Protein AF-A0A231GSD9-F1 (afdb_monomer_lite)

pLDDT: mean 92.67, std 7.19, range [61.72, 98.62]

Organism: NCBI:txid85688

Structure (mmCIF, N/CA/C/O backbone):
data_AF-A0A231GSD9-F1
#
_entry.id   AF-A0A231GSD9-F1
#
loop_
_atom_site.group_PDB
_atom_site.id
_atom_site.type_symbol
_atom_site.label_atom_id
_atom_site.label_alt_id
_atom_site.label_comp_id
_atom_site.label_asym_id
_atom_site.label_entity_id
_atom_site.label_seq_id
_atom_site.pdbx_PDB_ins_code
_atom_site.Cartn_x
_atom_site.Cartn_y
_atom_site.Cartn_z
_atom_site.occupancy
_atom_site.B_iso_or_equiv
_atom_site.auth_seq_id
_atom_site.auth_comp_id
_atom_site.auth_asym_id
_atom_site.auth_atom_id
_atom_site.pdbx_PDB_model_num
ATOM 1 N N . MET A 1 1 ? -7.234 7.798 -3.966 1.00 61.72 1 MET A N 1
ATOM 2 C CA . MET A 1 1 ? -8.536 7.279 -4.414 1.00 61.72 1 MET A CA 1
ATOM 3 C C . MET A 1 1 ? -9.405 8.456 -4.829 1.00 61.72 1 MET A C 1
ATOM 5 O O . MET A 1 1 ? -9.240 9.502 -4.231 1.00 61.72 1 MET A O 1
ATOM 9 N N . ASN A 1 2 ? -10.279 8.317 -5.832 1.00 68.56 2 ASN A N 1
ATOM 10 C CA . ASN A 1 2 ? -11.190 9.400 -6.263 1.00 68.56 2 ASN A CA 1
ATOM 11 C C . ASN A 1 2 ? -12.654 9.081 -5.900 1.00 68.56 2 ASN A C 1
ATOM 13 O O . ASN A 1 2 ? -13.576 9.529 -6.569 1.00 68.56 2 ASN A O 1
ATOM 17 N N . LYS A 1 3 ? -12.860 8.193 -4.923 1.00 77.12 3 LYS A N 1
ATOM 18 C CA . LYS A 1 3 ? -14.185 7.698 -4.520 1.00 77.12 3 LYS A CA 1
ATOM 19 C C . LYS A 1 3 ? -14.625 8.221 -3.152 1.00 77.12 3 LYS A C 1
ATOM 21 O O . LYS A 1 3 ? -15.786 8.056 -2.815 1.00 77.12 3 LYS A O 1
ATOM 26 N N . LEU A 1 4 ? -13.694 8.785 -2.385 1.00 83.00 4 LEU A N 1
ATOM 27 C CA . LEU A 1 4 ? -13.868 9.236 -1.009 1.00 83.00 4 LEU A CA 1
ATOM 28 C C . LEU A 1 4 ? -13.092 10.542 -0.839 1.00 83.00 4 LEU A C 1
ATOM 30 O O . LEU A 1 4 ? -12.031 10.694 -1.460 1.00 83.00 4 LEU A O 1
ATOM 34 N N . ASP A 1 5 ? -13.602 11.431 0.003 1.00 80.50 5 ASP A N 1
ATOM 35 C CA . ASP A 1 5 ? -12.946 12.693 0.331 1.00 80.50 5 ASP A CA 1
ATOM 36 C C . ASP A 1 5 ? -11.757 12.452 1.280 1.00 80.50 5 ASP A C 1
ATOM 38 O O . ASP A 1 5 ? -11.854 11.632 2.192 1.00 80.50 5 ASP A O 1
ATOM 42 N N . PRO A 1 6 ? -10.604 13.115 1.097 1.00 69.12 6 PRO A N 1
ATOM 43 C CA . PRO A 1 6 ? -9.524 13.079 2.081 1.00 69.12 6 PRO A CA 1
ATOM 44 C C . PRO A 1 6 ? -9.788 14.060 3.242 1.00 69.12 6 PRO A C 1
ATOM 46 O O . PRO A 1 6 ? -10.064 15.226 2.957 1.00 69.12 6 PRO A O 1
ATOM 49 N N . PRO A 1 7 ? -9.588 13.683 4.523 1.00 79.62 7 PRO A N 1
ATOM 50 C CA . PRO A 1 7 ? -9.543 12.336 5.101 1.00 79.62 7 PRO A CA 1
ATOM 51 C C . PRO A 1 7 ? -10.947 11.815 5.483 1.00 79.62 7 PRO A C 1
ATOM 53 O O . PRO A 1 7 ? -11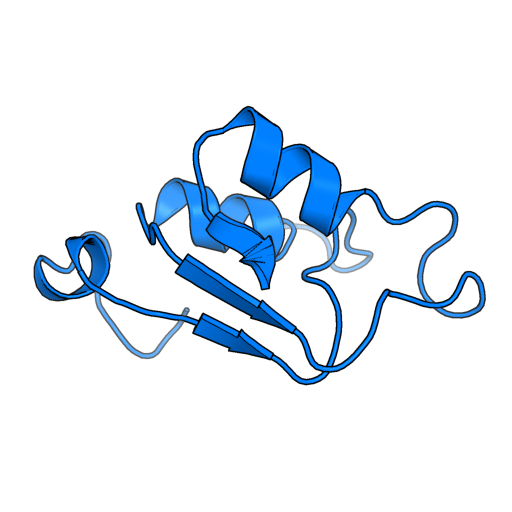.650 12.423 6.288 1.00 79.62 7 PRO A O 1
ATOM 56 N N . ASP A 1 8 ? -11.335 10.651 4.951 1.00 90.00 8 ASP A N 1
ATOM 57 C CA . ASP A 1 8 ? -12.584 9.963 5.307 1.00 90.00 8 ASP A CA 1
ATOM 58 C C . ASP A 1 8 ? -12.360 9.049 6.528 1.00 90.00 8 ASP A C 1
ATOM 60 O O . ASP A 1 8 ? -11.504 8.158 6.465 1.00 90.00 8 ASP A O 1
ATOM 64 N N . PRO A 1 9 ? -13.127 9.199 7.624 1.00 91.25 9 PRO A N 1
ATOM 65 C CA . PRO A 1 9 ? -12.919 8.436 8.858 1.00 91.25 9 PRO A CA 1
ATOM 66 C C . PRO A 1 9 ? -13.066 6.919 8.677 1.00 91.25 9 PRO A C 1
ATOM 68 O O . PRO A 1 9 ? -12.501 6.148 9.452 1.00 91.25 9 PRO A O 1
ATOM 71 N N . ARG A 1 10 ? -13.774 6.457 7.638 1.00 91.31 10 ARG A N 1
ATOM 72 C CA . ARG A 1 10 ? -13.935 5.023 7.350 1.00 91.31 10 ARG A CA 1
ATOM 73 C C . ARG A 1 10 ? -12.627 4.360 6.914 1.00 91.31 10 ARG A C 1
ATOM 75 O O . ARG A 1 10 ? -12.501 3.142 7.017 1.00 91.31 10 ARG A O 1
ATOM 82 N N . LEU A 1 11 ? -11.653 5.135 6.431 1.00 92.75 11 LEU A N 1
ATOM 83 C CA . LEU A 1 11 ? -10.384 4.610 5.920 1.00 92.75 11 LEU A CA 1
ATOM 84 C C . LEU A 1 11 ? -9.469 4.067 7.021 1.00 92.75 11 LEU A C 1
ATOM 86 O O . LEU A 1 11 ? -8.724 3.123 6.762 1.00 92.75 11 LEU A O 1
ATOM 90 N N . ALA A 1 12 ? -9.596 4.572 8.250 1.00 92.56 12 ALA A N 1
ATOM 91 C CA . ALA A 1 12 ? -8.786 4.143 9.392 1.00 92.56 12 ALA A CA 1
ATOM 92 C C . ALA A 1 12 ? -8.985 2.661 9.774 1.00 92.56 12 ALA A C 1
ATOM 94 O O . ALA A 1 12 ? -8.119 2.068 10.408 1.00 92.56 12 ALA A O 1
ATOM 95 N N . GLY A 1 13 ? -10.111 2.052 9.384 1.00 94.50 13 GLY A N 1
ATOM 96 C CA . GLY A 1 13 ? -10.387 0.620 9.561 1.00 94.50 13 GLY A CA 1
ATOM 97 C C . GLY A 1 13 ? -10.477 -0.162 8.248 1.00 94.50 13 GLY A C 1
ATOM 98 O O . GLY A 1 13 ? -10.870 -1.328 8.253 1.00 94.50 13 GLY A O 1
ATOM 99 N N . ALA A 1 14 ? -10.173 0.469 7.112 1.00 95.50 14 ALA A N 1
ATOM 100 C CA . ALA A 1 14 ? -10.391 -0.125 5.800 1.00 95.50 14 ALA A CA 1
ATOM 101 C C . ALA A 1 14 ? -9.320 -1.163 5.430 1.00 95.50 14 ALA A C 1
ATOM 103 O O . ALA A 1 14 ? -8.219 -1.206 5.978 1.00 95.50 14 ALA A O 1
ATOM 104 N N . THR A 1 15 ? -9.652 -1.994 4.442 1.00 97.31 15 THR A N 1
ATOM 105 C CA . THR A 1 15 ? -8.707 -2.891 3.770 1.00 97.31 15 THR A CA 1
ATOM 106 C C . THR A 1 15 ? -8.748 -2.633 2.270 1.00 97.31 15 THR A C 1
ATOM 108 O O . THR A 1 15 ? -9.826 -2.609 1.675 1.00 97.31 15 THR A O 1
ATOM 111 N N . VAL A 1 16 ? -7.582 -2.452 1.652 1.00 96.00 16 VAL A N 1
ATOM 112 C CA . VAL A 1 16 ? -7.450 -2.371 0.192 1.00 96.00 16 VAL A CA 1
ATOM 113 C C . VAL A 1 16 ? -7.141 -3.753 -0.355 1.00 96.00 16 VAL A C 1
ATOM 115 O O . VAL A 1 16 ? -6.176 -4.376 0.067 1.00 96.00 16 VAL A O 1
ATOM 118 N N . TYR A 1 17 ? -7.927 -4.199 -1.329 1.00 97.62 17 TYR A N 1
ATOM 119 C CA . TYR A 1 17 ? -7.651 -5.404 -2.104 1.00 97.62 17 TYR A CA 1
ATOM 120 C C . TYR A 1 17 ? -7.162 -4.997 -3.491 1.00 97.62 17 TYR A C 1
ATOM 122 O O . TYR A 1 17 ? -7.791 -4.167 -4.152 1.00 97.62 17 TYR A O 1
ATOM 130 N N . SER A 1 18 ? -6.043 -5.566 -3.925 1.00 96.75 18 SER A N 1
ATOM 131 C CA . SER A 1 18 ? -5.449 -5.303 -5.233 1.00 96.75 18 SER A CA 1
ATOM 132 C C . SER A 1 18 ? -4.971 -6.600 -5.873 1.00 96.75 18 SER A C 1
ATOM 134 O O . SER A 1 18 ? -4.488 -7.509 -5.204 1.00 96.75 18 SER A O 1
ATOM 136 N N . THR A 1 19 ? -5.086 -6.701 -7.193 1.00 97.19 19 THR A N 1
ATOM 137 C CA . THR A 1 19 ? -4.580 -7.863 -7.937 1.00 97.19 19 THR A CA 1
ATOM 138 C C . THR A 1 19 ? -3.054 -7.882 -8.002 1.00 97.19 19 THR A C 1
ATOM 140 O O . THR A 1 19 ? -2.459 -8.947 -8.101 1.00 97.19 19 THR A O 1
ATOM 143 N N . LEU A 1 20 ? -2.419 -6.712 -7.928 1.00 96.94 20 LEU A N 1
ATOM 144 C CA . LEU A 1 20 ? -0.968 -6.549 -7.922 1.00 96.94 20 LEU A CA 1
ATOM 145 C C . LEU A 1 20 ? -0.522 -5.709 -6.729 1.00 96.94 20 LEU A C 1
ATOM 147 O O . LEU A 1 20 ? -1.291 -4.911 -6.182 1.00 96.94 20 LEU A O 1
ATOM 151 N N . GLU A 1 21 ? 0.744 -5.872 -6.368 1.00 97.75 21 GLU A N 1
ATOM 152 C CA . GLU A 1 21 ? 1.467 -4.990 -5.465 1.00 97.75 21 GLU A CA 1
ATOM 153 C C . GLU A 1 21 ? 1.264 -3.510 -5.824 1.00 97.75 21 GLU A C 1
ATOM 155 O O . GLU A 1 21 ? 1.272 -3.104 -6.986 1.00 97.75 21 GLU A O 1
ATOM 160 N N . ALA A 1 22 ? 1.056 -2.682 -4.799 1.00 96.44 22 ALA A N 1
ATOM 161 C CA . ALA A 1 22 ? 0.932 -1.247 -4.990 1.00 96.44 22 ALA A CA 1
ATOM 162 C C . ALA A 1 22 ? 2.263 -0.679 -5.504 1.00 96.44 22 ALA A C 1
ATOM 164 O O . ALA A 1 22 ? 3.296 -0.841 -4.864 1.00 96.44 22 ALA A O 1
ATOM 165 N N . CYS A 1 23 ? 2.239 0.005 -6.649 1.00 95.19 23 CYS A N 1
ATOM 166 C CA . CYS A 1 23 ? 3.466 0.502 -7.262 1.00 95.19 23 CYS A CA 1
ATOM 167 C C . CYS A 1 23 ? 4.225 1.481 -6.341 1.00 95.19 23 CYS A C 1
ATOM 169 O O . CYS A 1 23 ? 3.633 2.413 -5.780 1.00 95.19 23 CYS A O 1
ATOM 171 N N . SER A 1 24 ? 5.545 1.295 -6.235 1.00 94.56 24 SER A N 1
ATOM 172 C CA . SER A 1 24 ? 6.463 2.195 -5.516 1.00 94.56 24 SER A CA 1
ATOM 173 C C . SER A 1 24 ? 6.929 3.385 -6.362 1.00 94.56 24 SER A C 1
ATOM 175 O O . SER A 1 24 ? 7.408 4.382 -5.826 1.00 94.56 24 SER A O 1
ATOM 177 N N . GLN A 1 25 ? 6.766 3.301 -7.682 1.00 92.00 25 GLN A N 1
ATOM 178 C CA . GLN A 1 25 ? 7.116 4.334 -8.655 1.00 92.00 25 GLN A CA 1
ATOM 179 C C . GLN A 1 25 ? 5.992 4.490 -9.680 1.00 92.00 25 GLN A C 1
ATOM 181 O O . GLN A 1 25 ? 5.135 3.614 -9.828 1.00 92.00 25 GLN A O 1
ATOM 186 N N . ARG A 1 26 ? 5.951 5.627 -10.382 1.00 90.25 26 ARG A N 1
ATOM 187 C CA . ARG A 1 26 ? 4.919 5.886 -11.390 1.00 90.25 26 ARG A CA 1
ATOM 188 C C . ARG A 1 26 ? 5.443 6.795 -12.496 1.00 90.25 26 ARG A C 1
ATOM 190 O O . ARG A 1 26 ? 6.007 7.841 -12.208 1.00 90.25 26 ARG A O 1
ATOM 197 N N . ALA A 1 27 ? 5.195 6.421 -13.753 1.00 88.81 27 ALA A N 1
ATOM 198 C CA . ALA A 1 27 ? 5.628 7.203 -14.916 1.00 88.81 27 ALA A CA 1
ATOM 199 C C . ALA A 1 27 ? 4.785 8.470 -15.155 1.00 88.81 27 ALA A C 1
ATOM 201 O O . ALA A 1 27 ? 5.256 9.434 -15.748 1.00 88.81 27 ALA A O 1
ATOM 202 N N . THR A 1 28 ? 3.521 8.489 -14.715 1.00 90.94 28 THR A N 1
ATOM 203 C CA . THR A 1 28 ? 2.671 9.676 -14.884 1.00 90.94 28 THR A CA 1
ATOM 204 C C . THR A 1 28 ? 3.101 10.778 -13.921 1.00 90.94 28 THR A C 1
ATOM 206 O O . THR A 1 28 ? 2.911 10.646 -12.709 1.00 90.94 28 THR A O 1
ATOM 209 N N . ALA A 1 29 ? 3.604 11.881 -14.471 1.00 88.62 29 ALA A N 1
ATOM 210 C CA . ALA A 1 29 ? 3.972 13.066 -13.710 1.00 88.62 29 ALA A CA 1
ATOM 211 C C . ALA A 1 29 ? 2.793 13.613 -12.882 1.00 88.62 29 ALA A C 1
ATOM 213 O O . ALA A 1 29 ? 1.632 13.545 -13.292 1.00 88.62 29 ALA A O 1
ATOM 214 N N . GLY A 1 30 ? 3.096 14.135 -11.691 1.00 88.31 30 GLY A N 1
ATOM 215 C CA . GLY A 1 30 ? 2.115 14.745 -10.787 1.00 88.31 30 GLY A CA 1
ATOM 216 C C . GLY A 1 30 ? 1.186 13.765 -10.060 1.00 88.31 30 GLY A C 1
ATOM 217 O O . GLY A 1 30 ? 0.393 14.195 -9.226 1.00 88.31 30 GLY A O 1
ATOM 218 N N . ARG A 1 31 ? 1.273 12.452 -10.323 1.00 89.69 31 ARG A N 1
ATOM 219 C CA . ARG A 1 31 ? 0.487 11.446 -9.598 1.00 89.69 31 ARG A CA 1
ATOM 220 C 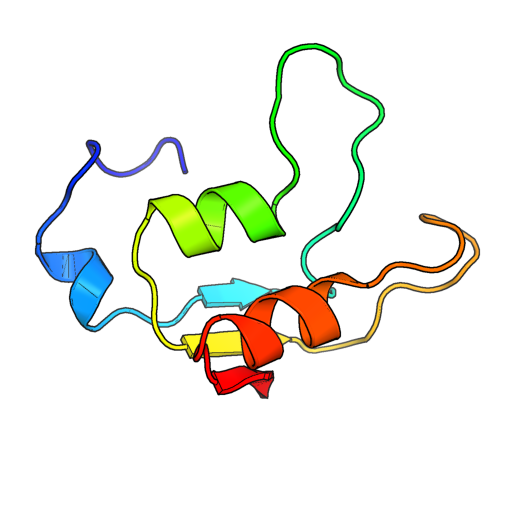C . ARG A 1 31 ? 1.383 10.621 -8.672 1.00 89.69 31 ARG A C 1
ATOM 222 O O . ARG A 1 31 ? 2.187 9.844 -9.185 1.00 89.69 31 ARG A O 1
ATOM 229 N N . PRO A 1 32 ? 1.203 10.715 -7.339 1.00 92.88 32 PRO A N 1
ATOM 230 C CA . PRO A 1 32 ? 2.018 9.954 -6.404 1.00 92.88 32 PRO A CA 1
ATOM 231 C C . PRO A 1 32 ? 1.847 8.438 -6.613 1.00 92.88 32 PRO A C 1
ATOM 233 O O . PRO A 1 32 ? 0.762 7.999 -7.040 1.00 92.88 32 PRO A O 1
ATOM 236 N N . PRO A 1 33 ? 2.894 7.645 -6.314 1.00 94.81 33 PRO A N 1
ATOM 237 C CA . PRO A 1 33 ? 2.838 6.187 -6.284 1.00 94.81 33 PRO A CA 1
ATOM 238 C C . PRO A 1 33 ? 1.641 5.659 -5.491 1.00 94.81 33 PRO A C 1
ATOM 240 O O . PRO A 1 33 ? 1.147 6.300 -4.561 1.00 94.81 33 PRO A O 1
ATOM 243 N N . CYS A 1 34 ? 1.144 4.480 -5.865 1.00 94.88 34 CYS A N 1
ATOM 244 C CA . CYS A 1 34 ? -0.030 3.900 -5.214 1.00 94.88 34 CYS A CA 1
ATOM 245 C C . CYS A 1 34 ? 0.220 3.653 -3.724 1.00 94.88 34 CYS A C 1
ATOM 247 O O . CYS A 1 34 ? -0.655 3.971 -2.921 1.00 94.88 34 CYS A O 1
ATOM 249 N N . THR A 1 35 ? 1.416 3.185 -3.357 1.00 96.75 35 THR A N 1
ATOM 250 C CA . THR A 1 35 ? 1.814 3.003 -1.956 1.00 96.75 35 THR A CA 1
ATOM 251 C C . THR A 1 35 ? 1.698 4.294 -1.153 1.00 96.75 35 THR A C 1
ATOM 253 O O . THR A 1 35 ? 1.075 4.306 -0.096 1.00 96.75 35 THR A O 1
ATOM 256 N N . ASP A 1 36 ? 2.181 5.411 -1.695 1.00 95.50 36 ASP A N 1
ATOM 257 C CA . ASP A 1 36 ? 2.152 6.709 -1.008 1.00 95.50 36 ASP A CA 1
ATOM 258 C C . ASP A 1 36 ? 0.725 7.196 -0.787 1.00 95.50 36 ASP A C 1
ATOM 260 O O . ASP A 1 36 ? 0.405 7.778 0.245 1.00 95.50 36 ASP A O 1
ATOM 264 N N . ARG A 1 37 ? -0.168 6.911 -1.738 1.00 93.94 37 ARG A N 1
ATOM 265 C CA . ARG A 1 37 ? -1.589 7.248 -1.607 1.00 93.94 37 ARG A CA 1
ATOM 266 C C . ARG A 1 37 ? -2.291 6.410 -0.546 1.00 93.94 37 ARG A C 1
ATOM 268 O O . ARG A 1 37 ? -3.198 6.928 0.095 1.00 93.94 37 ARG A O 1
ATOM 275 N N . ILE A 1 38 ? -1.919 5.139 -0.401 1.00 94.75 38 ILE A N 1
ATOM 276 C CA . ILE A 1 38 ? -2.467 4.250 0.632 1.00 94.75 38 ILE A CA 1
ATOM 277 C C . ILE A 1 38 ? -2.006 4.728 2.012 1.00 94.75 38 ILE A C 1
ATOM 279 O O . ILE A 1 38 ? -2.835 4.887 2.906 1.00 94.75 38 ILE A O 1
ATOM 283 N N . LEU A 1 39 ? -0.714 5.037 2.152 1.00 95.19 39 LEU A N 1
ATOM 284 C CA . LEU A 1 39 ? -0.133 5.548 3.394 1.00 95.19 39 LEU A CA 1
ATOM 285 C C . LEU A 1 39 ? -0.726 6.903 3.790 1.00 95.19 39 LEU A C 1
ATOM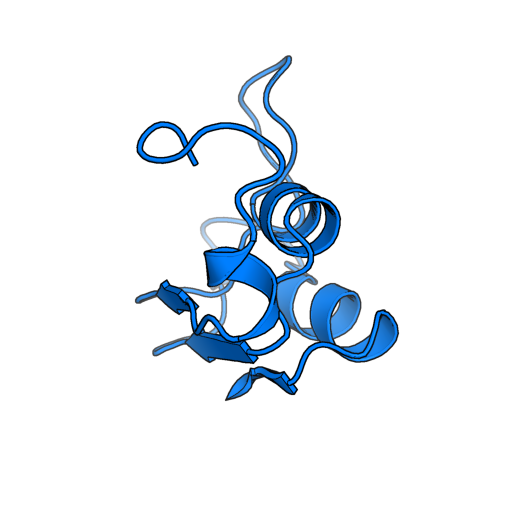 287 O O . LEU A 1 39 ? -1.175 7.068 4.919 1.00 95.19 39 LEU A O 1
ATOM 291 N N . ALA A 1 40 ? -0.820 7.847 2.848 1.00 93.19 40 ALA A N 1
ATOM 292 C CA . ALA A 1 40 ? -1.434 9.153 3.092 1.00 93.19 40 ALA A CA 1
ATOM 293 C C . ALA A 1 40 ? -2.922 9.053 3.470 1.00 93.19 40 ALA A C 1
ATOM 295 O O . ALA A 1 40 ? -3.454 9.939 4.132 1.00 93.19 40 ALA A O 1
ATOM 296 N N . ALA A 1 41 ? -3.600 7.982 3.052 1.00 92.62 41 ALA A N 1
ATOM 297 C CA . ALA A 1 41 ? -4.981 7.706 3.421 1.00 92.62 41 ALA A CA 1
ATOM 298 C C . ALA A 1 41 ? -5.133 7.023 4.793 1.00 92.62 41 ALA A C 1
ATOM 300 O O . ALA A 1 41 ? -6.263 6.848 5.242 1.00 92.62 41 ALA A O 1
ATOM 301 N N . GLY A 1 42 ? -4.035 6.621 5.444 1.00 93.38 42 GLY A N 1
ATOM 302 C CA . GLY A 1 42 ? -4.065 5.967 6.753 1.00 93.38 42 GLY A CA 1
ATOM 303 C C . GLY A 1 42 ? -4.713 4.582 6.740 1.00 93.38 42 GLY A C 1
ATOM 304 O O . GLY A 1 42 ? -5.300 4.176 7.739 1.00 93.38 42 GLY A O 1
ATOM 305 N N . ILE A 1 43 ? -4.653 3.867 5.611 1.00 95.25 43 ILE A N 1
ATOM 306 C CA . ILE A 1 43 ? -5.263 2.538 5.488 1.00 95.25 43 ILE A CA 1
ATOM 307 C C . ILE A 1 43 ? -4.325 1.488 6.102 1.00 95.25 43 ILE A C 1
ATOM 309 O O . ILE A 1 43 ? -3.213 1.320 5.604 1.00 95.25 43 ILE A O 1
ATOM 313 N N . PRO A 1 44 ? -4.762 0.724 7.119 1.00 97.38 44 PRO A N 1
ATOM 314 C CA . PRO A 1 44 ? -3.875 -0.172 7.868 1.00 97.38 44 PRO A CA 1
ATOM 315 C C . PRO A 1 44 ? -3.640 -1.543 7.214 1.00 97.38 44 PRO A C 1
ATOM 317 O O . PRO A 1 44 ? -2.763 -2.299 7.647 1.00 97.38 44 PRO A O 1
ATOM 320 N N . ARG A 1 45 ? -4.459 -1.931 6.229 1.00 98.38 45 ARG A N 1
ATOM 321 C CA . ARG A 1 45 ? -4.456 -3.288 5.662 1.00 98.38 45 ARG A CA 1
ATOM 322 C C . ARG A 1 45 ? -4.484 -3.261 4.140 1.00 98.38 45 ARG A C 1
ATOM 324 O O . ARG A 1 45 ? -5.367 -2.645 3.537 1.00 98.38 45 A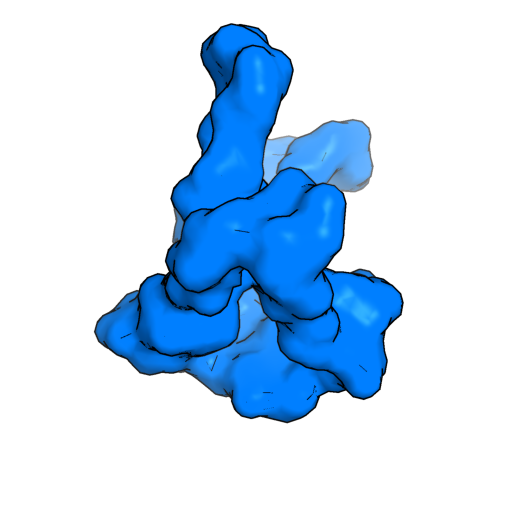RG A O 1
ATOM 331 N N . VAL A 1 46 ? -3.559 -3.989 3.526 1.00 98.44 46 VAL A N 1
ATOM 332 C CA . VAL A 1 46 ? -3.494 -4.196 2.079 1.00 98.44 46 VAL A CA 1
ATOM 333 C C . VAL A 1 46 ? -3.400 -5.692 1.804 1.00 98.44 46 VAL A C 1
ATOM 335 O O . VAL A 1 46 ? -2.605 -6.392 2.417 1.00 98.44 46 VAL A O 1
ATOM 338 N N . VAL A 1 47 ? -4.225 -6.184 0.892 1.00 98.62 47 VAL A N 1
ATOM 339 C CA . VAL A 1 47 ? -4.210 -7.570 0.429 1.00 98.62 47 VAL A CA 1
ATOM 340 C C . VAL A 1 47 ? -3.877 -7.555 -1.051 1.00 98.62 47 VAL A C 1
ATOM 342 O O . VAL A 1 47 ? -4.547 -6.866 -1.828 1.00 98.62 47 VAL A O 1
ATOM 345 N N . ILE A 1 48 ? -2.841 -8.291 -1.434 1.00 98.38 48 ILE A N 1
ATOM 346 C CA . ILE A 1 48 ? -2.377 -8.382 -2.814 1.00 98.38 48 ILE A CA 1
ATOM 347 C C . ILE A 1 48 ? -2.483 -9.819 -3.310 1.00 98.38 48 ILE A C 1
ATOM 349 O O . ILE A 1 48 ? -2.160 -10.761 -2.597 1.00 98.38 48 ILE A O 1
ATOM 353 N N . ALA A 1 49 ? -2.928 -10.005 -4.551 1.00 98.12 49 ALA A N 1
ATOM 354 C CA . ALA A 1 49 ? -2.911 -11.342 -5.145 1.00 98.12 49 ALA A CA 1
ATOM 355 C C . ALA A 1 49 ? -1.502 -11.736 -5.621 1.00 98.12 49 ALA A C 1
ATOM 357 O O . ALA A 1 49 ? -1.145 -12.911 -5.578 1.00 98.12 49 ALA A O 1
ATOM 358 N N . TRP A 1 50 ? -0.694 -10.770 -6.074 1.00 96.88 50 TRP A N 1
ATOM 359 C CA . T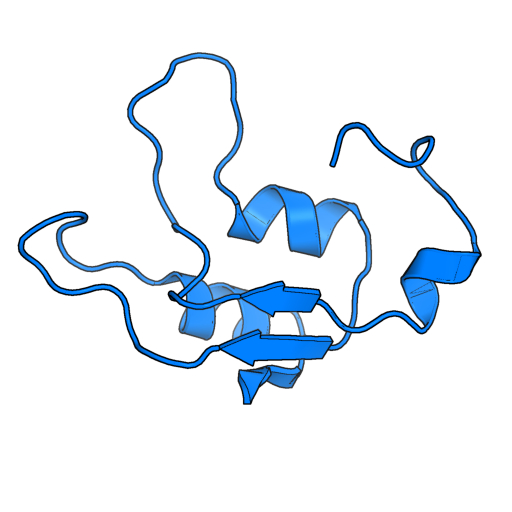RP A 1 50 ? 0.634 -11.044 -6.618 1.00 96.88 50 TRP A CA 1
ATOM 360 C C . TRP A 1 50 ? 1.604 -9.865 -6.449 1.00 96.88 50 TRP A C 1
ATOM 362 O O . TRP A 1 50 ? 1.194 -8.704 -6.411 1.00 96.88 50 TRP A O 1
ATOM 372 N N . ARG A 1 51 ? 2.903 -10.172 -6.339 1.00 96.38 51 ARG A N 1
ATOM 373 C CA . ARG A 1 51 ? 3.997 -9.187 -6.332 1.00 96.38 51 ARG A CA 1
ATOM 374 C C . ARG A 1 51 ? 4.176 -8.592 -7.726 1.00 96.38 51 ARG A C 1
ATOM 376 O O . ARG A 1 51 ? 3.885 -9.255 -8.718 1.00 96.38 51 ARG A O 1
ATOM 383 N N . GLU A 1 52 ? 4.662 -7.359 -7.797 1.00 95.38 52 GLU A N 1
ATOM 384 C CA . GLU A 1 52 ? 4.892 -6.681 -9.075 1.00 95.38 52 GLU A CA 1
ATOM 385 C C . GLU A 1 52 ? 6.053 -7.362 -9.828 1.00 95.38 52 GLU A C 1
ATOM 387 O O . GLU A 1 52 ? 7.174 -7.403 -9.308 1.00 95.38 52 GLU A O 1
ATOM 392 N N . PRO A 1 53 ? 5.832 -7.922 -11.032 1.00 92.69 53 PRO A N 1
ATOM 393 C CA . PRO A 1 53 ? 6.914 -8.487 -11.824 1.00 92.69 53 PRO A CA 1
ATOM 394 C C . PRO A 1 53 ? 7.841 -7.392 -12.370 1.00 92.69 53 PRO A C 1
ATOM 396 O O . PRO A 1 53 ? 7.423 -6.287 -12.726 1.00 92.69 53 PRO A O 1
ATOM 399 N N . SER A 1 54 ? 9.118 -7.738 -12.544 1.00 89.00 54 SER A N 1
ATOM 400 C CA . SER A 1 54 ? 10.155 -6.820 -13.040 1.00 89.00 54 SER A CA 1
ATOM 401 C C . SER A 1 54 ? 9.929 -6.319 -14.473 1.00 89.00 54 SER A C 1
ATOM 403 O O . SER A 1 54 ? 10.594 -5.379 -14.901 1.00 89.00 54 SER A O 1
ATOM 405 N N . THR A 1 55 ? 8.989 -6.915 -15.212 1.00 89.81 55 THR A N 1
ATOM 406 C CA . THR A 1 55 ? 8.592 -6.490 -16.560 1.00 89.81 55 THR A CA 1
ATOM 407 C C . THR A 1 55 ? 7.800 -5.184 -16.580 1.00 89.81 55 THR A C 1
ATOM 409 O O . THR A 1 55 ? 7.762 -4.532 -17.620 1.00 89.81 55 THR A O 1
ATOM 412 N N . PHE A 1 56 ? 7.154 -4.801 -15.471 1.00 83.88 56 PHE A N 1
ATOM 413 C CA . PHE A 1 56 ? 6.337 -3.581 -15.395 1.00 83.88 56 PHE A CA 1
ATOM 414 C C . PHE A 1 56 ? 7.013 -2.480 -14.585 1.00 83.88 56 PHE A C 1
ATOM 416 O O . PHE A 1 56 ? 7.085 -1.335 -15.034 1.00 83.88 56 PHE A O 1
ATOM 423 N N . VAL A 1 57 ? 7.535 -2.828 -13.409 1.00 85.81 57 VAL A N 1
ATOM 424 C CA . VAL A 1 57 ? 8.300 -1.916 -12.558 1.00 85.81 57 VAL A CA 1
ATOM 425 C C . VAL A 1 57 ? 9.550 -2.643 -12.096 1.00 85.81 57 VAL A C 1
ATOM 427 O O . VAL A 1 57 ? 9.486 -3.667 -11.416 1.00 85.81 57 VAL A O 1
ATOM 430 N N . VAL A 1 58 ? 10.709 -2.103 -12.459 1.00 89.56 58 VAL A N 1
ATOM 431 C CA . VAL A 1 58 ? 11.988 -2.649 -12.010 1.00 89.56 58 VAL A CA 1
ATOM 432 C C . VAL A 1 58 ? 12.115 -2.417 -10.507 1.00 89.56 58 VAL A C 1
ATOM 434 O O . VAL A 1 58 ? 12.033 -1.280 -10.052 1.00 89.56 58 VAL A O 1
ATOM 437 N N . ASN A 1 59 ? 12.338 -3.497 -9.752 1.00 89.56 59 ASN A N 1
ATOM 438 C CA . ASN A 1 59 ? 12.536 -3.461 -8.302 1.00 89.56 59 ASN A CA 1
ATOM 439 C C . ASN A 1 59 ? 11.421 -2.696 -7.560 1.00 89.56 59 ASN A C 1
ATOM 441 O O . ASN A 1 59 ? 11.676 -1.733 -6.834 1.00 89.56 59 ASN A O 1
ATOM 445 N N . CYS A 1 60 ? 10.166 -3.093 -7.782 1.00 95.62 60 CYS A N 1
ATOM 446 C CA . CYS A 1 60 ? 9.056 -2.555 -7.005 1.00 95.62 60 CYS A CA 1
ATOM 447 C C . CYS A 1 60 ? 9.239 -2.897 -5.517 1.00 95.62 60 CYS A C 1
ATOM 449 O O . CYS A 1 60 ? 9.527 -4.040 -5.174 1.00 95.62 60 CYS A O 1
ATOM 451 N N . VAL A 1 61 ? 9.071 -1.892 -4.657 1.00 97.06 61 VAL A N 1
ATOM 452 C CA . VAL A 1 61 ? 9.264 -1.984 -3.194 1.00 97.06 61 VAL A CA 1
ATOM 453 C C . VAL A 1 61 ? 8.005 -1.550 -2.440 1.00 97.06 61 VAL A C 1
ATOM 455 O O . VAL A 1 61 ? 8.051 -0.891 -1.399 1.00 97.06 61 VAL A O 1
ATOM 458 N N . GLY A 1 62 ? 6.843 -1.801 -3.039 1.00 97.50 62 GLY A N 1
ATOM 459 C CA . GLY A 1 62 ? 5.560 -1.346 -2.526 1.00 97.50 62 GLY A CA 1
ATOM 460 C C . GLY A 1 62 ? 5.177 -2.051 -1.234 1.00 97.50 62 GLY A C 1
ATOM 461 O O . GLY A 1 62 ? 4.765 -1.395 -0.276 1.00 97.50 62 GLY A O 1
ATOM 462 N N . VAL A 1 63 ? 5.345 -3.374 -1.200 1.00 98.12 63 VAL A N 1
ATOM 463 C CA . VAL A 1 63 ? 5.082 -4.205 -0.017 1.00 98.12 63 VAL A CA 1
ATOM 464 C C . VAL A 1 63 ? 5.995 -3.816 1.140 1.00 98.12 63 VAL A C 1
ATOM 466 O O . VAL A 1 63 ? 5.525 -3.662 2.266 1.00 98.12 63 VAL A O 1
ATOM 469 N N . GLU A 1 64 ? 7.285 -3.646 0.866 1.00 98.19 64 GLU A N 1
ATOM 470 C CA . GLU A 1 64 ? 8.303 -3.290 1.851 1.00 98.19 64 GLU A CA 1
ATOM 471 C C . GLU A 1 64 ? 7.969 -1.937 2.476 1.00 98.19 64 GLU A C 1
ATOM 473 O O . GLU A 1 64 ? 7.781 -1.844 3.689 1.00 98.19 64 GLU A O 1
ATOM 478 N N . LYS A 1 65 ? 7.746 -0.919 1.638 1.00 98.06 65 LYS A N 1
ATOM 479 C CA . LYS A 1 65 ? 7.404 0.430 2.094 1.00 98.06 65 LYS A CA 1
ATOM 480 C C . LYS A 1 65 ? 6.122 0.459 2.933 1.00 98.06 65 LYS A C 1
ATOM 482 O O . LYS A 1 65 ? 6.074 1.168 3.936 1.00 98.06 65 LYS A O 1
ATOM 487 N N . LEU A 1 66 ? 5.090 -0.307 2.561 1.00 98.25 66 LEU A N 1
ATOM 488 C CA . LEU A 1 66 ? 3.857 -0.426 3.353 1.00 98.25 66 LEU A CA 1
ATOM 489 C C . LEU A 1 66 ? 4.127 -1.021 4.742 1.00 98.25 66 LEU A C 1
ATOM 491 O O . LEU A 1 66 ? 3.664 -0.474 5.745 1.00 98.25 66 LEU A O 1
ATOM 495 N N . ARG A 1 67 ? 4.890 -2.118 4.806 1.00 98.31 67 ARG A N 1
ATOM 496 C CA . ARG A 1 67 ? 5.217 -2.810 6.062 1.00 98.31 67 ARG A CA 1
ATOM 497 C C . ARG A 1 67 ? 6.077 -1.954 6.987 1.00 98.31 67 ARG A C 1
ATOM 499 O O . ARG A 1 67 ? 5.794 -1.895 8.180 1.00 98.31 67 ARG A O 1
ATOM 506 N N . GLU A 1 68 ? 7.066 -1.248 6.444 1.00 98.31 68 GLU A N 1
ATOM 507 C CA . GLU A 1 68 ? 7.920 -0.316 7.197 1.00 98.31 68 GLU A CA 1
ATOM 508 C C . GLU A 1 68 ? 7.121 0.816 7.857 1.00 98.31 68 GLU A C 1
ATOM 510 O O . GLU A 1 68 ? 7.481 1.285 8.933 1.00 98.31 68 GLU A O 1
ATOM 515 N N . HIS A 1 69 ? 5.999 1.217 7.252 1.00 97.75 69 HIS A N 1
ATOM 516 C CA . HIS A 1 69 ? 5.098 2.244 7.784 1.00 97.75 69 HIS A CA 1
ATOM 517 C C . HIS A 1 69 ? 3.937 1.656 8.609 1.00 97.75 69 HIS A C 1
ATOM 519 O O . HIS A 1 69 ? 2.939 2.332 8.853 1.00 97.75 69 HIS A O 1
ATOM 525 N N . GLY A 1 70 ? 4.042 0.393 9.036 1.00 96.62 70 GLY A N 1
ATOM 526 C CA . GLY A 1 70 ? 3.091 -0.243 9.950 1.00 96.62 70 GLY A CA 1
ATOM 527 C C . GLY A 1 70 ? 1.812 -0.775 9.300 1.00 96.62 70 GLY A C 1
ATOM 528 O O . GLY A 1 70 ? 0.917 -1.230 10.012 1.00 96.62 70 GLY A O 1
ATOM 529 N N . SER A 1 71 ? 1.706 -0.761 7.968 1.00 97.44 71 SER A N 1
ATOM 530 C CA . SER A 1 71 ? 0.584 -1.405 7.279 1.00 97.44 71 SER A CA 1
ATOM 531 C C . SER A 1 71 ? 0.790 -2.917 7.218 1.00 97.44 71 SER A C 1
ATOM 533 O O . SER A 1 71 ? 1.857 -3.409 6.847 1.00 97.44 71 SER A O 1
ATOM 535 N N . SER A 1 72 ? -0.258 -3.678 7.520 1.00 98.38 72 SER A N 1
ATOM 536 C CA . SER A 1 72 ? -0.258 -5.121 7.273 1.00 98.38 72 SER A CA 1
ATOM 537 C C . SER A 1 72 ? -0.445 -5.397 5.782 1.00 98.38 72 SER A C 1
ATOM 539 O O . SER A 1 72 ? -1.330 -4.822 5.144 1.00 98.38 72 SER A O 1
ATOM 541 N N . VAL A 1 73 ? 0.394 -6.279 5.235 1.00 98.12 73 VAL A N 1
ATOM 542 C CA . VAL A 1 73 ? 0.317 -6.698 3.832 1.00 98.12 73 VAL A CA 1
ATOM 543 C C . VAL A 1 73 ? 0.228 -8.213 3.754 1.00 98.12 73 VAL A C 1
ATOM 545 O O . VAL A 1 73 ? 1.165 -8.892 4.197 1.00 98.12 73 VAL A O 1
ATOM 548 N N . LEU A 1 74 ? -0.891 -8.693 3.208 1.00 96.50 74 LEU A N 1
ATOM 549 C CA . LEU A 1 74 ? -1.215 -10.104 2.985 1.00 96.50 74 LEU A CA 1
ATOM 550 C C . LEU A 1 74 ? -1.096 -10.453 1.504 1.00 96.50 74 LEU A C 1
ATOM 552 O O . LEU A 1 74 ? -1.617 -9.660 0.686 1.00 96.50 74 LEU A O 1
#

InterPro domains:
  IPR002125 Cytidine and deoxycytidylate deaminase domain [PS51747] (1-74)
  IPR016193 Cytidine deaminase-like [SSF53927] (8-73)

Radius of gyration: 12.03 Å; chains: 1; bounding box: 27×26×26 Å

Sequence (74 aa):
MNKLDPPDPRLAGATVYSTLEACSQRATAGRPPCTDRILAAGIPRVVIAWREPSTFVVNCVGVEKLREHGSSVL

Foldseek 3Di:
DVPDDPADPVQLADEAEEQEFFFCDDPDPPDHTRLVVSVSNNHQYYEYNYYDDCVVPNPGCSCVSSVVSNHDYD

Secondary structure (DSSP, 8-s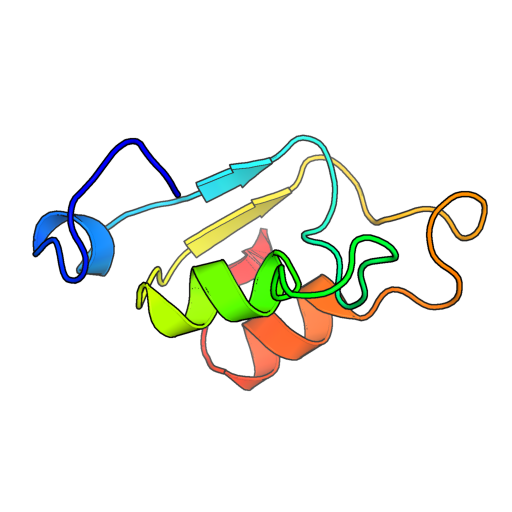tate):
--SSPSSPGGGGG-EEEESSPPPS--SSTT---HHHHHHHTT--EEEESSPPPTTTSTT--HHHHHHHTT-EE-